Protein AF-A0A9E5U476-F1 (afdb_monomer_lite)

Secondary structure (DSSP, 8-state):
----B-SSPPPHHHHHHH---HHHHTTSPBHHHHHHHHHHHHTT-----

Foldseek 3Di:
DAAEAQVDADDPVNCVVVVDHNVNHVPGHHCVVCVVVVCVVPPPHDDDD

Structure (mmCIF, N/CA/C/O backbone):
data_AF-A0A9E5U476-F1
#
_entry.id   AF-A0A9E5U476-F1
#
loop_
_atom_site.group_PDB
_atom_site.id
_atom_site.type_symbol
_atom_site.label_atom_id
_atom_site.label_alt_id
_atom_site.label_comp_id
_atom_site.label_asym_id
_atom_site.label_entity_id
_atom_site.label_seq_id
_atom_site.pdbx_PDB_ins_code
_atom_site.Cartn_x
_atom_site.Cartn_y
_atom_site.Cartn_z
_atom_site.occupancy
_atom_site.B_iso_or_equiv
_atom_site.auth_seq_id
_atom_site.auth_comp_id
_atom_site.auth_asym_id
_atom_site.auth_atom_id
_atom_site.pdbx_PDB_model_num
ATOM 1 N N . ASP A 1 1 ? -7.643 7.010 -4.940 1.00 64.62 1 ASP A N 1
ATOM 2 C CA . ASP A 1 1 ? -6.576 7.121 -5.954 1.00 64.62 1 ASP A CA 1
ATOM 3 C C . ASP A 1 1 ? -5.233 7.417 -5.307 1.00 64.62 1 ASP A C 1
ATOM 5 O O . ASP A 1 1 ? -4.756 8.540 -5.345 1.00 64.62 1 ASP A O 1
ATOM 9 N N . CYS A 1 2 ? -4.640 6.411 -4.667 1.00 85.44 2 CYS A N 1
ATOM 10 C CA . CYS A 1 2 ? -3.277 6.479 -4.146 1.00 85.44 2 CYS A CA 1
ATOM 11 C C . CYS A 1 2 ? -2.588 5.158 -4.495 1.00 85.44 2 CYS A C 1
ATOM 13 O O . CYS A 1 2 ? -3.174 4.090 -4.300 1.00 85.44 2 CYS A O 1
ATOM 15 N N . LEU A 1 3 ? -1.394 5.243 -5.078 1.00 96.69 3 LEU A N 1
ATOM 16 C CA . LEU A 1 3 ? -0.527 4.099 -5.325 1.00 96.69 3 LEU A CA 1
ATOM 17 C C . LEU A 1 3 ? 0.467 3.986 -4.171 1.00 96.69 3 LEU A C 1
ATOM 19 O O . LEU A 1 3 ? 0.821 4.986 -3.557 1.00 96.69 3 LEU A O 1
ATOM 23 N N . VAL A 1 4 ? 0.932 2.772 -3.902 1.00 97.25 4 VAL A N 1
ATOM 24 C CA . VAL A 1 4 ? 1.927 2.509 -2.859 1.00 97.25 4 VAL A CA 1
ATOM 25 C C . VAL A 1 4 ? 3.065 1.689 -3.432 1.00 97.25 4 VAL A C 1
ATOM 27 O O . VAL A 1 4 ? 2.834 0.798 -4.254 1.00 97.25 4 VAL A O 1
ATOM 30 N N . ASN A 1 5 ? 4.286 1.978 -2.996 1.00 98.12 5 ASN A N 1
ATOM 31 C CA . ASN A 1 5 ? 5.450 1.173 -3.321 1.00 98.12 5 ASN A CA 1
ATOM 32 C C . ASN A 1 5 ? 5.412 -0.127 -2.495 1.00 98.12 5 ASN A C 1
ATOM 34 O O . ASN A 1 5 ? 5.470 -0.064 -1.266 1.00 98.12 5 ASN A O 1
ATOM 38 N N . PRO A 1 6 ? 5.315 -1.310 -3.131 1.00 96.75 6 PRO A N 1
ATOM 39 C CA . PRO A 1 6 ? 5.268 -2.584 -2.418 1.00 96.75 6 PRO A CA 1
ATOM 40 C C . PRO A 1 6 ? 6.659 -3.100 -2.000 1.00 96.75 6 PRO A C 1
ATOM 42 O O . PRO A 1 6 ? 6.759 -4.228 -1.522 1.00 96.75 6 PRO A O 1
ATOM 45 N N . GLU A 1 7 ? 7.728 -2.334 -2.251 1.00 97.88 7 GLU A N 1
ATOM 46 C CA . GLU A 1 7 ? 9.131 -2.676 -1.956 1.00 97.88 7 GLU A CA 1
ATOM 47 C C . GLU A 1 7 ? 9.621 -3.964 -2.644 1.00 97.88 7 GLU A C 1
ATOM 49 O O . GLU A 1 7 ? 10.613 -4.586 -2.263 1.00 97.88 7 GLU A O 1
ATOM 54 N N . ARG A 1 8 ? 8.923 -4.376 -3.705 1.00 96.69 8 ARG A N 1
ATOM 55 C CA . ARG A 1 8 ? 9.229 -5.552 -4.523 1.00 96.69 8 ARG A CA 1
ATOM 56 C C . ARG A 1 8 ? 8.679 -5.385 -5.932 1.00 96.69 8 ARG A C 1
ATOM 58 O O . ARG A 1 8 ? 7.797 -4.567 -6.164 1.00 96.69 8 ARG A O 1
ATOM 65 N N . SER A 1 9 ? 9.149 -6.208 -6.865 1.00 97.50 9 SER A N 1
ATOM 66 C CA . SER A 1 9 ? 8.609 -6.186 -8.224 1.00 97.50 9 SER A CA 1
ATOM 67 C C . SER A 1 9 ? 7.166 -6.697 -8.293 1.00 97.50 9 SER A C 1
ATOM 69 O O . SER A 1 9 ? 6.784 -7.637 -7.583 1.00 97.50 9 SER A O 1
ATOM 71 N N . ILE A 1 10 ? 6.370 -6.105 -9.184 1.00 97.75 10 ILE A N 1
A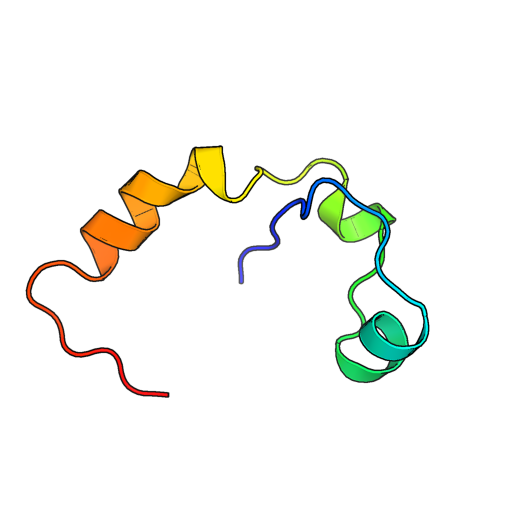TOM 72 C CA . ILE A 1 10 ? 4.996 -6.525 -9.468 1.00 97.75 10 ILE A CA 1
ATOM 73 C C . ILE A 1 10 ? 5.022 -7.678 -10.488 1.00 97.75 10 ILE A C 1
ATOM 75 O O . ILE A 1 10 ? 5.529 -7.525 -11.603 1.00 97.75 10 ILE A O 1
ATOM 79 N N . PRO A 1 11 ? 4.462 -8.861 -10.168 1.00 97.94 11 PRO A N 1
ATOM 80 C CA . PRO A 1 11 ? 4.380 -9.955 -11.129 1.00 97.94 11 PRO A CA 1
ATOM 81 C C . PRO A 1 11 ? 3.534 -9.586 -12.356 1.00 97.94 11 PRO A C 1
ATOM 83 O O . PRO A 1 11 ? 2.453 -9.015 -12.225 1.00 97.94 11 PRO A O 1
ATOM 86 N N . LYS A 1 12 ? 3.955 -10.019 -13.554 1.00 97.44 12 LYS A N 1
ATOM 87 C CA . LYS A 1 12 ? 3.280 -9.685 -14.828 1.00 97.44 12 LYS A CA 1
ATOM 88 C C . LYS A 1 12 ? 1.773 -9.976 -14.845 1.00 97.44 12 LYS A C 1
ATOM 90 O O . LYS A 1 12 ? 1.011 -9.208 -15.426 1.00 97.44 12 LYS A O 1
ATOM 95 N N . HIS A 1 13 ? 1.336 -11.073 -14.219 1.00 97.75 13 HIS A N 1
ATOM 96 C CA . HIS A 1 13 ? -0.087 -11.419 -14.167 1.00 97.75 13 HIS A CA 1
ATOM 97 C C . HIS A 1 13 ? -0.894 -10.413 -13.328 1.00 97.75 13 HIS A C 1
ATOM 99 O O . HIS A 1 13 ? -2.003 -10.064 -13.718 1.00 97.75 13 HIS A O 1
ATOM 105 N N . ILE A 1 14 ? -0.322 -9.865 -12.249 1.00 97.56 14 ILE A N 1
ATOM 106 C CA . ILE A 1 14 ? -0.957 -8.807 -11.452 1.00 97.56 14 ILE A CA 1
ATOM 107 C C . ILE A 1 14 ? -1.088 -7.532 -12.283 1.00 97.56 14 ILE A C 1
ATOM 109 O O . ILE A 1 14 ? -2.191 -7.006 -12.402 1.00 97.56 14 ILE A O 1
ATOM 113 N N . THR A 1 15 ? -0.015 -7.099 -12.955 1.00 97.69 15 THR A N 1
ATOM 114 C CA . THR A 1 15 ? -0.063 -5.949 -13.875 1.00 97.69 15 THR A CA 1
ATOM 115 C C . THR A 1 15 ? -1.111 -6.129 -14.975 1.00 97.69 15 THR A C 1
ATOM 117 O O . THR A 1 15 ? -1.748 -5.157 -15.370 1.00 97.69 15 THR A O 1
ATOM 120 N N . SER A 1 16 ? -1.347 -7.352 -15.464 1.00 97.81 16 SER A N 1
ATOM 121 C CA . SER A 1 16 ? -2.375 -7.590 -16.488 1.00 97.81 16 SER A CA 1
ATOM 122 C C . SER A 1 16 ? -3.800 -7.308 -15.993 1.00 97.81 16 SER A C 1
ATOM 124 O O . SER A 1 16 ? -4.611 -6.777 -16.755 1.00 97.81 16 SER A O 1
ATOM 126 N N . VAL 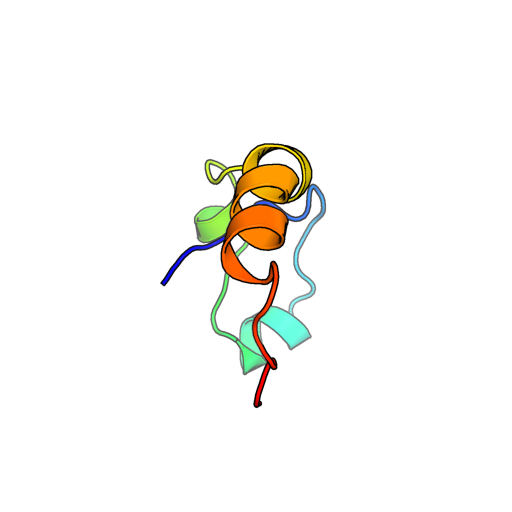A 1 17 ? -4.075 -7.605 -14.717 1.00 97.94 17 VAL A N 1
ATOM 127 C CA . VAL A 1 17 ? -5.388 -7.431 -14.078 1.00 97.94 17 VAL A CA 1
ATOM 128 C C . VAL A 1 17 ? -5.578 -5.998 -13.587 1.00 97.94 17 VAL A C 1
ATOM 130 O O . VAL A 1 17 ? -6.622 -5.402 -13.830 1.00 97.94 17 VAL A O 1
ATOM 133 N N . THR A 1 18 ? -4.574 -5.426 -12.922 1.00 96.12 18 THR A N 1
ATOM 134 C CA . THR A 1 18 ? -4.690 -4.115 -12.260 1.00 96.12 18 THR A CA 1
ATOM 135 C C . THR A 1 18 ? -4.222 -2.947 -13.122 1.00 96.12 18 THR A C 1
ATOM 137 O O . THR A 1 18 ? -4.518 -1.802 -12.802 1.00 96.12 18 THR A O 1
ATOM 140 N N . ARG A 1 19 ? -3.468 -3.215 -14.198 1.00 97.31 19 ARG A N 1
ATOM 141 C CA . ARG A 1 19 ? -2.761 -2.219 -15.029 1.00 97.31 19 ARG A CA 1
ATOM 142 C C . ARG A 1 19 ? -1.728 -1.369 -14.276 1.00 97.31 19 ARG A C 1
ATOM 144 O O . ARG A 1 19 ? -1.221 -0.404 -14.838 1.00 97.31 19 ARG A O 1
ATOM 151 N N . ILE A 1 20 ? -1.351 -1.761 -13.059 1.00 97.31 20 ILE A N 1
ATOM 152 C CA . ILE A 1 20 ? -0.302 -1.100 -12.274 1.00 97.31 20 ILE A CA 1
ATOM 153 C C . ILE A 1 20 ? 1.064 -1.686 -12.654 1.00 97.31 20 ILE A C 1
ATOM 155 O O . ILE A 1 20 ? 1.258 -2.906 -12.640 1.00 97.31 20 ILE A O 1
ATOM 159 N N . THR A 1 21 ? 2.013 -0.813 -12.997 1.00 97.81 21 THR A N 1
ATOM 160 C CA . THR A 1 21 ? 3.391 -1.175 -13.379 1.00 97.81 21 THR A CA 1
ATOM 161 C C . THR A 1 21 ? 4.394 -0.782 -12.295 1.00 97.81 21 THR A C 1
ATOM 163 O O . THR A 1 21 ? 4.136 0.143 -11.526 1.00 97.81 21 THR A O 1
ATOM 166 N N . ASP A 1 22 ? 5.570 -1.420 -12.271 1.00 98.06 22 ASP A N 1
ATOM 167 C CA . ASP A 1 22 ? 6.655 -1.062 -11.340 1.00 98.06 22 ASP A CA 1
ATOM 168 C C . ASP A 1 22 ? 7.056 0.420 -11.438 1.00 98.06 22 ASP A C 1
ATOM 170 O O . ASP A 1 22 ? 7.399 1.043 -10.439 1.00 98.06 22 ASP A O 1
ATOM 174 N N . ALA A 1 23 ? 6.994 1.010 -12.638 1.00 98.00 23 ALA A N 1
ATOM 175 C CA . ALA A 1 23 ? 7.322 2.420 -12.845 1.00 98.00 23 ALA A CA 1
ATOM 176 C C . ALA A 1 23 ? 6.318 3.367 -12.172 1.00 98.00 23 ALA A C 1
ATOM 178 O O . ALA A 1 23 ? 6.710 4.427 -11.703 1.00 98.00 23 ALA A O 1
ATOM 179 N N . MET A 1 24 ? 5.042 2.979 -12.094 1.00 97.44 24 MET A N 1
ATOM 180 C CA . MET A 1 24 ? 4.000 3.804 -11.473 1.00 97.44 24 MET A CA 1
ATOM 181 C C . MET A 1 24 ? 4.134 3.869 -9.950 1.00 97.44 24 MET A C 1
ATOM 183 O O . MET A 1 24 ? 3.686 4.839 -9.349 1.00 97.44 24 MET A O 1
ATOM 187 N N . VAL A 1 25 ? 4.720 2.840 -9.331 1.00 97.50 25 VAL A N 1
ATOM 188 C CA . VAL A 1 25 ? 4.799 2.711 -7.867 1.00 97.50 25 VAL A CA 1
ATOM 189 C C . VAL A 1 25 ? 6.183 3.016 -7.294 1.00 97.50 25 VAL A C 1
ATOM 191 O O . VAL A 1 25 ? 6.305 3.157 -6.086 1.00 97.50 25 VAL A O 1
ATOM 194 N N . ARG A 1 26 ? 7.222 3.124 -8.132 1.00 97.38 26 ARG A N 1
ATOM 195 C CA . ARG A 1 26 ? 8.626 3.267 -7.700 1.00 97.38 26 ARG A CA 1
ATOM 196 C C . ARG A 1 26 ? 8.859 4.435 -6.741 1.00 97.38 26 ARG A C 1
ATOM 198 O O . ARG A 1 26 ? 9.538 4.255 -5.738 1.00 97.38 26 ARG A O 1
ATOM 205 N N . ASP A 1 27 ? 8.302 5.594 -7.073 1.00 97.38 27 ASP A N 1
ATOM 206 C CA . ASP A 1 27 ? 8.519 6.847 -6.340 1.00 97.38 27 ASP A CA 1
ATOM 207 C C . ASP A 1 27 ? 7.334 7.188 -5.415 1.00 97.38 27 ASP A C 1
ATOM 209 O O . ASP A 1 27 ? 7.204 8.313 -4.941 1.00 97.38 27 ASP A O 1
ATOM 213 N N . GLN A 1 28 ? 6.428 6.228 -5.205 1.00 98.00 28 GLN A N 1
ATOM 214 C CA . GLN A 1 28 ? 5.284 6.360 -4.304 1.00 98.00 28 GLN A CA 1
ATOM 215 C C . GLN A 1 28 ? 5.698 6.002 -2.869 1.00 98.00 28 GLN A C 1
ATOM 217 O O . GLN A 1 28 ? 6.652 5.238 -2.695 1.00 98.00 28 GLN A O 1
ATOM 222 N N . PRO A 1 29 ? 4.983 6.494 -1.842 1.00 97.75 29 PRO A N 1
ATOM 223 C CA . PRO A 1 29 ? 5.251 6.085 -0.470 1.00 97.75 29 PRO A CA 1
ATOM 224 C C . PRO A 1 29 ? 5.041 4.578 -0.297 1.00 97.75 29 PRO A C 1
ATOM 226 O O . PRO A 1 29 ? 4.180 3.954 -0.929 1.00 97.75 29 PRO A O 1
ATOM 229 N N . THR A 1 30 ? 5.833 3.983 0.580 1.00 97.81 30 THR A N 1
ATOM 230 C CA . THR A 1 30 ? 5.620 2.631 1.088 1.00 97.81 30 THR A CA 1
ATOM 231 C C . THR A 1 30 ? 4.353 2.581 1.937 1.00 97.81 30 THR A C 1
ATOM 233 O O . THR A 1 30 ? 3.862 3.594 2.439 1.00 97.81 30 THR A O 1
ATOM 236 N N . PHE A 1 31 ? 3.823 1.377 2.159 1.00 96.62 31 PHE A N 1
ATOM 237 C CA . PHE A 1 31 ? 2.687 1.229 3.070 1.00 96.62 31 PHE A CA 1
ATOM 238 C C . PHE A 1 31 ? 3.034 1.654 4.506 1.00 96.62 31 PHE A C 1
ATOM 240 O O . PHE A 1 31 ? 2.175 2.177 5.209 1.00 96.62 31 PHE A O 1
ATOM 247 N N . HIS A 1 32 ? 4.286 1.460 4.937 1.00 97.50 32 HIS A N 1
ATOM 248 C CA . HIS A 1 32 ? 4.732 1.855 6.272 1.00 97.50 32 HIS A CA 1
ATOM 249 C C . HIS A 1 32 ? 4.603 3.367 6.496 1.00 97.50 32 HIS A C 1
ATOM 251 O O . HIS A 1 32 ? 4.120 3.783 7.543 1.00 97.50 32 HIS A O 1
ATOM 257 N N . GLU A 1 33 ? 4.959 4.175 5.496 1.00 97.69 33 GLU A N 1
ATOM 258 C CA . GLU A 1 33 ? 4.893 5.640 5.573 1.00 97.69 33 GLU A CA 1
ATOM 259 C C . GLU A 1 33 ? 3.459 6.180 5.678 1.00 97.69 33 GLU A C 1
ATOM 261 O O . GLU A 1 33 ? 3.259 7.240 6.262 1.00 97.69 33 GLU A O 1
ATOM 266 N N . ILE A 1 34 ? 2.460 5.453 5.161 1.00 96.12 34 ILE A N 1
ATOM 267 C CA . ILE A 1 34 ? 1.048 5.880 5.188 1.00 96.12 34 ILE A CA 1
ATOM 268 C C . ILE A 1 34 ? 0.194 5.134 6.224 1.00 9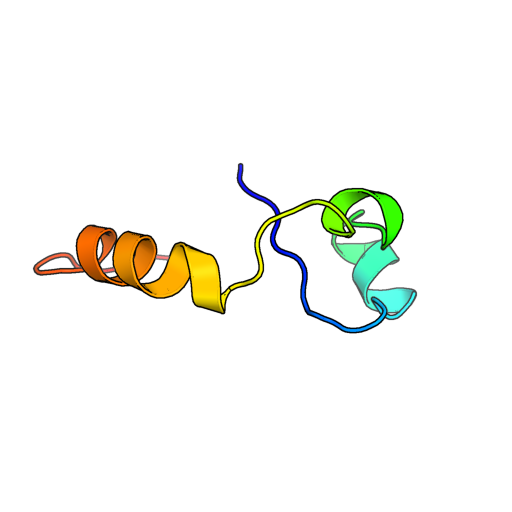6.12 34 ILE A C 1
ATOM 270 O O . ILE A 1 34 ? -1.013 5.367 6.315 1.00 96.12 34 ILE A O 1
ATOM 274 N N . ALA A 1 35 ? 0.774 4.204 6.986 1.00 96.88 35 ALA A N 1
ATOM 275 C CA . ALA A 1 35 ? 0.012 3.307 7.856 1.00 96.88 35 ALA A CA 1
ATOM 276 C C . ALA A 1 35 ? -0.815 4.070 8.906 1.00 96.88 35 ALA A C 1
ATOM 278 O O . ALA A 1 35 ? -1.990 3.755 9.111 1.00 96.88 35 ALA A O 1
ATOM 279 N N . ASP A 1 36 ? -0.235 5.105 9.516 1.00 97.69 36 ASP A N 1
ATOM 280 C CA . ASP A 1 36 ? -0.909 5.925 10.527 1.00 97.69 36 ASP A CA 1
ATOM 281 C C . ASP A 1 36 ? -2.104 6.695 9.946 1.00 97.69 36 ASP A C 1
ATOM 283 O O . ASP A 1 36 ? -3.149 6.804 10.592 1.00 97.69 36 ASP A O 1
ATOM 287 N N . GLU A 1 37 ? -1.998 7.165 8.699 1.00 95.94 37 GLU A N 1
ATOM 288 C CA . GLU A 1 37 ? -3.101 7.830 7.997 1.00 95.94 37 GLU A CA 1
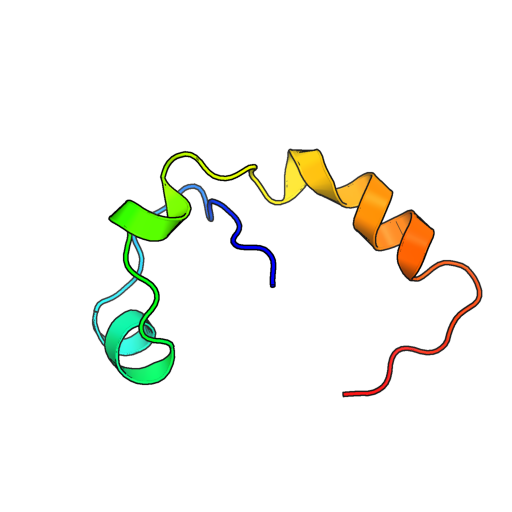ATOM 289 C C . GLU A 1 37 ? -4.260 6.862 7.740 1.00 95.94 37 GLU A C 1
ATOM 291 O O . GLU A 1 37 ? -5.424 7.192 7.983 1.00 95.94 37 GLU A O 1
ATOM 296 N N . VAL A 1 38 ? -3.949 5.637 7.302 1.00 95.19 38 VAL A N 1
ATOM 297 C CA . VAL A 1 38 ? -4.947 4.585 7.058 1.00 95.19 38 VAL A CA 1
ATOM 298 C C . VAL A 1 38 ? -5.644 4.191 8.361 1.00 95.19 38 VAL A C 1
ATOM 300 O O . VAL A 1 38 ? -6.872 4.095 8.399 1.00 95.19 38 VAL A O 1
ATOM 303 N N . ILE A 1 39 ? -4.892 4.009 9.448 1.00 96.75 39 ILE A N 1
ATOM 304 C CA . ILE A 1 39 ? -5.448 3.694 10.772 1.00 96.75 39 ILE A CA 1
ATOM 305 C C . ILE A 1 39 ? -6.350 4.833 11.257 1.00 96.75 39 ILE A C 1
ATOM 307 O O . ILE A 1 39 ? -7.474 4.578 11.697 1.00 96.75 39 ILE A O 1
ATOM 311 N N . GLY A 1 40 ? -5.902 6.083 11.131 1.00 97.31 40 GLY A N 1
ATOM 312 C CA . GLY A 1 40 ? -6.695 7.261 11.479 1.00 97.31 40 GLY A CA 1
ATOM 313 C C . GLY A 1 40 ? -7.992 7.358 10.673 1.00 97.31 40 GLY A C 1
ATOM 314 O O . GLY A 1 40 ? -9.041 7.689 11.226 1.00 97.31 40 GLY A O 1
ATOM 315 N N . ALA A 1 41 ? -7.955 7.001 9.387 1.00 94.69 41 ALA A N 1
ATOM 316 C CA . ALA A 1 41 ? -9.136 6.977 8.531 1.00 94.69 41 ALA A CA 1
ATOM 317 C C . ALA A 1 41 ? -10.143 5.887 8.936 1.00 94.69 41 ALA A C 1
ATOM 319 O O . ALA A 1 41 ? -11.349 6.117 8.846 1.00 94.69 41 ALA A O 1
ATOM 320 N N . LEU A 1 42 ? -9.674 4.723 9.396 1.00 96.38 42 LEU A N 1
ATOM 321 C CA . LEU A 1 42 ? -10.518 3.596 9.816 1.00 96.38 42 LEU A CA 1
ATOM 322 C C . LEU A 1 42 ? -11.049 3.726 11.254 1.00 96.38 42 LEU A C 1
ATOM 324 O O . LEU A 1 42 ? -12.043 3.086 11.603 1.00 96.38 42 LEU A O 1
ATOM 328 N N . ALA A 1 43 ? -10.418 4.544 12.097 1.00 97.62 43 ALA A N 1
ATOM 329 C CA . ALA A 1 43 ? -10.756 4.669 13.511 1.00 97.62 43 ALA A CA 1
ATOM 330 C C . ALA A 1 43 ? -12.233 5.048 13.738 1.00 97.62 43 ALA A C 1
ATOM 332 O O . ALA A 1 43 ? -12.719 6.079 13.270 1.00 97.62 43 ALA A O 1
ATOM 333 N N . GLY A 1 44 ? -12.955 4.203 14.485 1.00 97.31 44 GLY A N 1
ATOM 334 C CA . GLY A 1 44 ? -14.368 4.415 14.822 1.00 97.31 44 GLY A CA 1
ATOM 335 C C . GLY 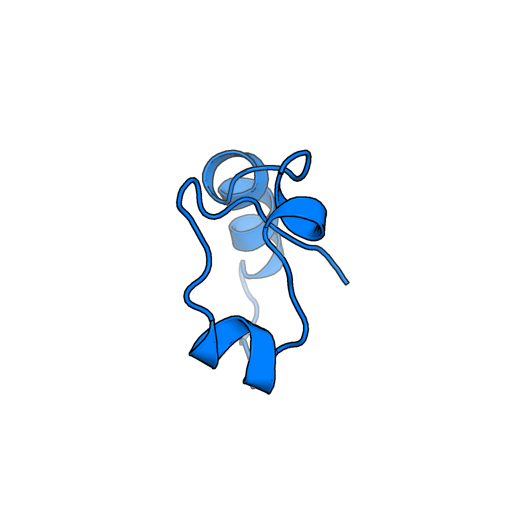A 1 44 ? -15.342 4.273 13.645 1.00 97.31 44 GLY A C 1
ATOM 336 O O . GLY A 1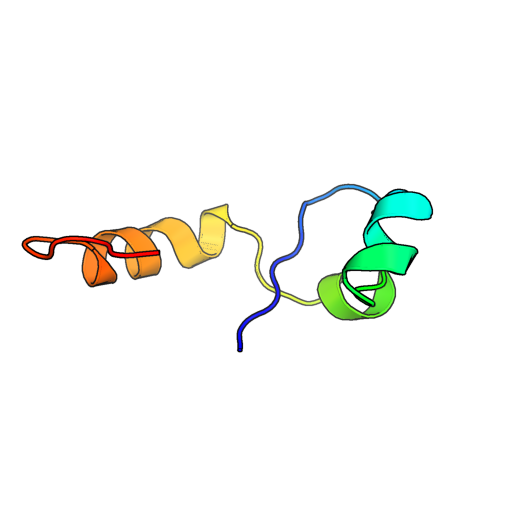 44 ? -16.502 4.664 13.772 1.00 97.31 44 GLY A O 1
ATOM 337 N N . ARG A 1 45 ? -14.897 3.732 12.503 1.00 97.00 45 ARG A N 1
ATOM 338 C CA . ARG A 1 45 ? -15.708 3.549 11.291 1.00 97.00 45 ARG A CA 1
ATOM 339 C C . ARG A 1 45 ? -15.800 2.074 10.909 1.00 97.00 45 ARG A C 1
ATOM 341 O O . ARG A 1 45 ? -14.898 1.289 11.181 1.00 97.00 45 ARG A O 1
ATOM 348 N N . VAL A 1 46 ? -16.895 1.703 10.249 1.00 94.94 46 VAL A N 1
ATOM 349 C CA . VAL A 1 46 ? -17.055 0.376 9.639 1.00 94.94 46 VAL A CA 1
ATOM 350 C C . VAL A 1 46 ? -16.574 0.447 8.192 1.00 94.94 46 VAL A C 1
ATOM 352 O O . VAL A 1 46 ? -17.063 1.270 7.420 1.00 94.94 46 VAL A O 1
ATOM 355 N N . PHE A 1 47 ? -15.616 -0.407 7.832 1.00 94.44 47 PHE A N 1
ATOM 356 C CA . PHE A 1 47 ? -15.156 -0.572 6.454 1.00 94.44 47 PHE A CA 1
ATOM 357 C C . PHE A 1 47 ? -16.138 -1.456 5.671 1.00 94.44 47 PHE A C 1
ATOM 359 O O . PHE A 1 47 ? -16.502 -2.534 6.139 1.00 94.44 47 PHE A O 1
ATOM 366 N N . VAL A 1 48 ? -16.557 -1.001 4.489 1.00 93.44 48 VAL A N 1
ATOM 367 C CA . VAL A 1 48 ? -17.460 -1.726 3.580 1.00 93.44 48 VAL A CA 1
ATOM 368 C C . VAL A 1 48 ? -16.774 -1.823 2.216 1.00 93.44 48 VAL A C 1
ATOM 370 O O . VAL A 1 48 ? -16.252 -0.815 1.739 1.00 93.44 48 VAL A O 1
ATOM 373 N N . ALA A 1 49 ? -16.757 -3.021 1.626 1.00 82.50 49 ALA A N 1
ATOM 374 C CA . ALA A 1 49 ? -16.100 -3.346 0.357 1.00 82.50 49 ALA A CA 1
ATOM 375 C C . ALA A 1 49 ? -17.079 -3.982 -0.632 1.00 82.50 49 ALA A C 1
ATOM 377 O O . ALA A 1 49 ? -17.991 -4.701 -0.161 1.00 82.50 49 ALA A O 1
#

Radius of gyration: 13.09 Å; chains: 1; bounding box: 27×19×31 Å

pLDDT: mean 95.85, std 5.3, range [64.62, 98.12]

Sequence (49 aa):
DCLVNPERSIPKHITSVTRITDAMVRDQPTFHEIADEVIGALAGRVFVA